Protein AF-A0A2V8XMR5-F1 (afdb_monomer)

Nearest PDB structures (foldseek):
  4r8u-assembly2_B  TM=9.596E-01  e=1.317E+00  Escherichia coli K-12
  4f4x-assembly1_A  TM=8.959E-01  e=1.141E+00  Sulfolobus acidocaldarius DSM 639
  4f50-assembly1_A  TM=9.075E-01  e=2.023E+00  Sulfolobus acidocaldarius DSM 639
  5c5j-assembly1_F  TM=9.616E-01  e=2.334E+00  Escherichia coli
  8qma-assembly1_D  TM=6.186E-01  e=1.753E+00  Sinapis alba

Foldseek 3Di:
DDFDQAAFPCVDPPCPPVNSVVCVVVVRTGNVSVVVDDDPDDDDPVDDDDPVRDDD

Structure (mmCIF, N/CA/C/O backbone):
data_AF-A0A2V8XMR5-F1
#
_entry.id   AF-A0A2V8XMR5-F1
#
loop_
_atom_site.group_PDB
_atom_site.id
_atom_site.type_symbol
_atom_site.label_atom_id
_atom_site.label_alt_id
_atom_site.label_comp_id
_atom_site.label_asym_id
_atom_site.label_entity_id
_atom_site.label_seq_id
_atom_site.pdbx_PDB_ins_code
_atom_site.Cartn_x
_atom_site.Cartn_y
_atom_site.Cartn_z
_atom_site.occupancy
_atom_site.B_iso_or_equiv
_atom_site.auth_seq_id
_atom_site.auth_comp_id
_atom_site.auth_asym_id
_atom_site.auth_atom_id
_atom_site.pdbx_PDB_model_num
ATOM 1 N N . MET A 1 1 ? 9.701 14.130 -12.171 1.00 61.06 1 MET A N 1
ATOM 2 C CA . MET A 1 1 ? 9.885 13.282 -13.365 1.00 61.06 1 MET A CA 1
ATOM 3 C C . MET A 1 1 ? 8.581 12.555 -13.630 1.00 61.06 1 MET A C 1
ATOM 5 O O . MET A 1 1 ? 7.986 12.114 -12.649 1.00 61.06 1 MET A O 1
ATOM 9 N N . PRO A 1 2 ? 8.113 12.453 -14.881 1.00 73.69 2 PRO A N 1
ATOM 10 C CA . PRO A 1 2 ? 6.985 11.583 -15.189 1.00 73.69 2 PRO A CA 1
ATOM 11 C C . PRO A 1 2 ? 7.391 10.129 -14.911 1.00 73.69 2 PRO A C 1
ATOM 13 O O . PRO A 1 2 ? 8.450 9.689 -15.355 1.00 73.69 2 PRO A O 1
ATOM 16 N N . MET A 1 3 ? 6.588 9.413 -14.125 1.00 81.50 3 MET A N 1
ATOM 17 C CA . MET A 1 3 ? 6.760 7.976 -13.900 1.00 81.50 3 MET A CA 1
ATOM 18 C C . MET A 1 3 ? 6.016 7.215 -14.999 1.00 81.50 3 MET A C 1
ATOM 20 O O . MET A 1 3 ? 4.862 7.520 -15.288 1.00 81.50 3 MET A O 1
ATOM 24 N N . SER A 1 4 ? 6.693 6.247 -15.613 1.00 92.69 4 SER A N 1
ATOM 25 C CA . SER A 1 4 ? 6.113 5.295 -16.568 1.00 92.69 4 SER A CA 1
ATOM 26 C C . SER A 1 4 ? 5.485 4.109 -15.827 1.00 92.69 4 SER A C 1
ATOM 28 O O . SER A 1 4 ? 5.934 3.769 -14.733 1.00 92.69 4 SER A O 1
ATOM 30 N N . LEU A 1 5 ? 4.516 3.421 -16.433 1.00 93.25 5 LEU A N 1
ATOM 31 C CA . LE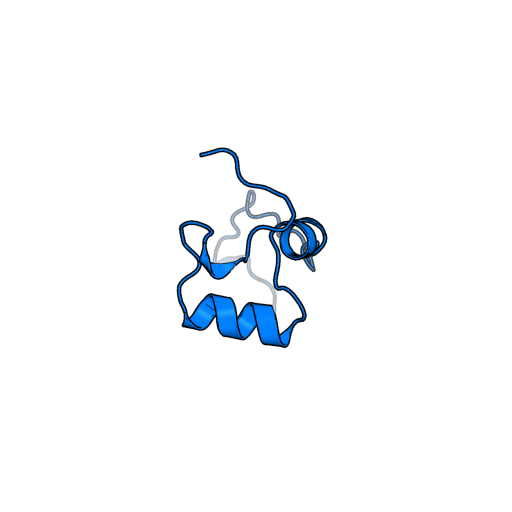U A 1 5 ? 3.973 2.158 -15.913 1.00 93.25 5 LEU A CA 1
ATOM 32 C C . LEU A 1 5 ? 5.043 1.060 -15.794 1.00 93.25 5 LEU A C 1
ATOM 34 O O . LEU A 1 5 ? 5.056 0.309 -14.825 1.00 93.25 5 LEU A O 1
ATOM 38 N N . SER A 1 6 ? 6.025 1.065 -16.698 1.00 94.81 6 SER A N 1
ATOM 39 C CA . SER A 1 6 ? 7.178 0.157 -16.676 1.00 94.81 6 SER A CA 1
ATOM 40 C C . SER A 1 6 ? 8.242 0.498 -15.622 1.00 94.81 6 SER A C 1
ATOM 42 O O . SER A 1 6 ? 9.278 -0.161 -15.556 1.00 94.81 6 SER A O 1
ATOM 44 N N . THR A 1 7 ? 8.033 1.540 -14.811 1.00 94.81 7 THR A N 1
ATOM 45 C CA . THR A 1 7 ? 8.998 1.942 -13.778 1.00 94.81 7 THR A CA 1
ATOM 46 C C . THR A 1 7 ? 9.117 0.854 -12.716 1.00 94.81 7 THR A C 1
ATOM 48 O O . THR A 1 7 ? 8.107 0.414 -12.175 1.00 94.81 7 THR A O 1
ATOM 51 N N . GLU A 1 8 ? 10.344 0.462 -12.367 1.00 95.00 8 GLU A N 1
ATOM 52 C CA . GLU A 1 8 ? 10.583 -0.507 -11.295 1.00 95.00 8 GLU A CA 1
ATOM 53 C C . GLU A 1 8 ? 10.083 0.001 -9.932 1.00 95.00 8 GLU A C 1
ATOM 55 O O . GLU A 1 8 ? 10.344 1.147 -9.547 1.00 95.00 8 GLU A O 1
ATOM 60 N N . VAL A 1 9 ? 9.455 -0.8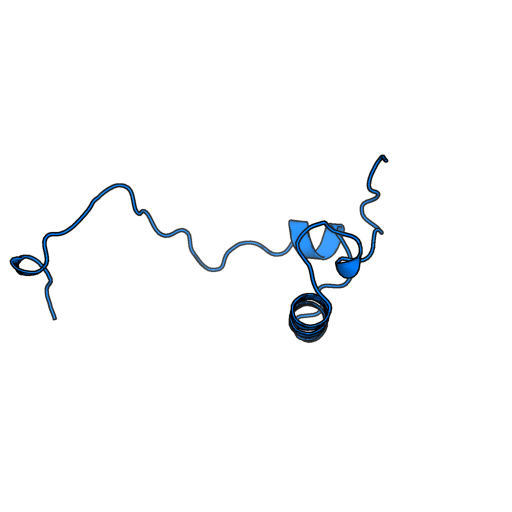73 -9.137 1.00 94.62 9 VAL A N 1
ATOM 61 C CA . VAL A 1 9 ? 8.876 -0.496 -7.833 1.00 94.62 9 VAL A CA 1
ATOM 62 C C . VAL A 1 9 ? 9.886 0.089 -6.843 1.00 94.62 9 VAL A C 1
ATOM 64 O O . VAL A 1 9 ? 9.518 0.945 -6.043 1.00 94.62 9 VAL A O 1
ATOM 67 N N . ARG A 1 10 ? 11.171 -0.287 -6.910 1.00 93.50 10 ARG A N 1
ATOM 68 C CA . ARG A 1 10 ? 12.232 0.279 -6.046 1.00 93.50 10 ARG A CA 1
ATOM 69 C C . ARG A 1 10 ? 12.504 1.770 -6.279 1.00 93.50 10 ARG A C 1
ATOM 71 O O . ARG A 1 10 ? 13.091 2.422 -5.422 1.00 93.50 10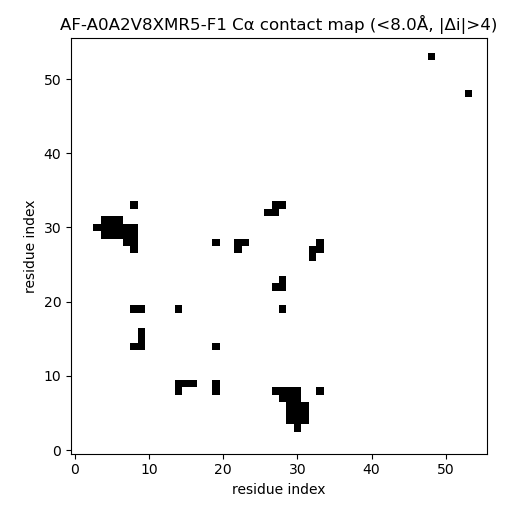 ARG A O 1
ATOM 78 N N . MET A 1 11 ? 12.112 2.304 -7.437 1.00 92.69 11 MET A N 1
ATOM 79 C CA . MET A 1 11 ? 12.282 3.721 -7.780 1.00 92.69 11 MET A CA 1
ATOM 80 C C . MET A 1 11 ? 11.167 4.589 -7.179 1.00 92.69 11 MET A C 1
ATOM 82 O O . MET A 1 11 ? 11.260 5.819 -7.183 1.00 92.69 11 MET A O 1
ATOM 86 N N . ILE A 1 12 ? 10.113 3.962 -6.646 1.00 92.19 12 ILE A N 1
ATOM 87 C CA . ILE A 1 12 ? 8.996 4.641 -5.998 1.00 92.19 12 ILE A CA 1
ATOM 88 C C . ILE A 1 12 ? 9.435 5.101 -4.606 1.00 92.19 12 ILE A C 1
ATOM 90 O O . ILE A 1 12 ? 9.905 4.323 -3.771 1.00 92.19 12 ILE A O 1
ATOM 94 N N . LYS A 1 13 ? 9.237 6.390 -4.320 1.00 92.00 13 LYS A N 1
ATOM 95 C CA . LYS A 1 13 ? 9.535 6.972 -3.008 1.00 92.00 13 LYS A CA 1
ATOM 96 C C . LYS A 1 13 ? 8.805 6.199 -1.900 1.00 92.00 13 LYS A C 1
ATOM 98 O O . LYS A 1 13 ? 7.584 6.101 -1.907 1.00 92.00 13 LYS A O 1
ATOM 103 N N . GLY A 1 14 ? 9.560 5.705 -0.916 1.00 90.88 14 GLY A N 1
ATOM 104 C CA . GLY A 1 14 ? 9.029 4.925 0.211 1.00 90.88 14 GLY A CA 1
ATOM 105 C C . GLY A 1 14 ? 9.140 3.404 0.047 1.00 90.88 14 GLY A C 1
ATOM 106 O O . GLY A 1 14 ? 8.898 2.674 1.017 1.00 90.88 14 GLY A O 1
ATOM 107 N N . VAL A 1 15 ? 9.567 2.918 -1.123 1.00 94.44 15 VAL A N 1
ATOM 108 C CA . VAL A 1 15 ? 9.914 1.511 -1.357 1.00 94.44 15 VAL A CA 1
ATOM 109 C C . VAL A 1 15 ? 11.423 1.334 -1.175 1.00 94.44 15 VAL A C 1
ATOM 111 O O . VAL A 1 15 ? 12.215 1.542 -2.085 1.00 94.44 15 VAL A O 1
ATOM 114 N N . GLY A 1 16 ? 11.830 0.980 0.046 1.00 94.56 16 GLY A N 1
ATOM 115 C CA . GLY A 1 16 ? 13.213 0.591 0.337 1.00 94.56 16 GLY A CA 1
ATOM 116 C C . GLY A 1 16 ? 13.543 -0.827 -0.157 1.00 94.56 16 GLY A C 1
ATOM 117 O O . GLY A 1 16 ? 12.634 -1.565 -0.545 1.00 94.56 16 GLY A O 1
ATOM 118 N N . PRO A 1 17 ? 14.816 -1.256 -0.071 1.00 94.56 17 PRO A N 1
ATOM 119 C CA . PRO A 1 17 ? 15.275 -2.543 -0.606 1.00 94.56 17 PRO A CA 1
ATOM 120 C C . PRO A 1 17 ? 14.500 -3.745 -0.045 1.00 94.56 17 PRO A C 1
ATOM 122 O O . PRO A 1 17 ? 14.048 -4.587 -0.811 1.00 94.56 17 PRO A O 1
ATOM 125 N N . GLN A 1 18 ? 14.237 -3.770 1.266 1.00 96.25 18 GLN A N 1
ATOM 126 C CA . GLN A 1 18 ? 13.469 -4.853 1.899 1.00 96.25 18 GLN A CA 1
ATOM 127 C C . GLN A 1 18 ? 12.027 -4.948 1.374 1.00 96.25 18 GLN A C 1
ATOM 129 O O . GLN A 1 18 ? 11.495 -6.035 1.172 1.00 96.25 18 GLN A O 1
ATOM 134 N N . ARG A 1 19 ? 11.373 -3.801 1.138 1.00 95.44 19 ARG A N 1
ATOM 135 C CA . ARG A 1 19 ? 10.006 -3.773 0.596 1.00 95.44 19 ARG A CA 1
ATOM 136 C C . ARG A 1 19 ? 9.986 -4.189 -0.869 1.00 95.44 19 ARG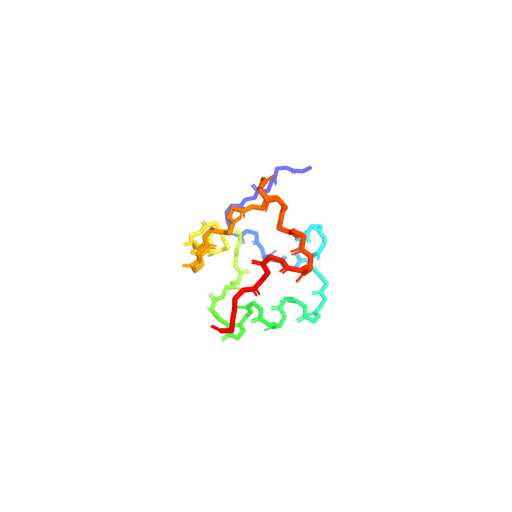 A C 1
ATOM 138 O O . ARG A 1 19 ? 9.073 -4.901 -1.265 1.00 95.44 19 ARG A O 1
ATOM 145 N N . ALA A 1 20 ? 10.979 -3.765 -1.650 1.00 95.75 20 ALA A N 1
ATOM 146 C CA . ALA A 1 20 ? 11.114 -4.168 -3.045 1.00 95.75 20 ALA A CA 1
ATOM 147 C C . ALA A 1 20 ? 11.270 -5.691 -3.176 1.00 95.75 20 ALA A C 1
ATOM 149 O O . ALA A 1 20 ? 10.619 -6.294 -4.021 1.00 95.75 20 ALA A O 1
ATOM 150 N N . GLU A 1 21 ? 12.059 -6.321 -2.303 1.00 96.94 21 GLU A N 1
ATOM 151 C CA . GLU A 1 21 ? 12.222 -7.778 -2.282 1.00 96.94 21 GLU A CA 1
ATOM 152 C C . GLU A 1 21 ? 10.921 -8.504 -1.907 1.00 96.94 21 GLU A C 1
ATOM 154 O O . GLU A 1 21 ? 10.526 -9.454 -2.582 1.00 96.94 21 GLU A O 1
ATOM 159 N N . LEU A 1 22 ? 10.195 -8.016 -0.895 1.00 96.12 22 LEU A N 1
ATOM 160 C CA . LEU A 1 22 ? 8.893 -8.575 -0.516 1.00 96.12 22 LEU A CA 1
ATOM 161 C C . LEU A 1 22 ? 7.856 -8.467 -1.648 1.00 96.12 22 LEU A C 1
ATOM 163 O O . LEU A 1 22 ? 7.080 -9.396 -1.864 1.00 96.12 22 LEU A O 1
ATOM 167 N N . LEU A 1 23 ? 7.834 -7.339 -2.362 1.00 95.62 23 LEU A N 1
ATOM 168 C CA . LEU A 1 23 ? 6.963 -7.132 -3.522 1.00 95.62 23 LEU A CA 1
ATOM 169 C C . LEU A 1 23 ? 7.347 -8.068 -4.676 1.00 95.62 23 LEU A C 1
ATOM 171 O O . LEU A 1 23 ? 6.471 -8.717 -5.248 1.00 95.62 23 LEU A O 1
ATOM 175 N N . ALA A 1 24 ? 8.644 -8.231 -4.946 1.00 96.06 24 ALA A N 1
ATOM 176 C CA . ALA A 1 24 ? 9.143 -9.146 -5.969 1.00 96.06 24 ALA A CA 1
ATOM 177 C C . ALA A 1 24 ? 8.761 -10.609 -5.678 1.00 96.06 24 ALA A C 1
ATOM 179 O O . ALA A 1 24 ? 8.358 -11.329 -6.588 1.00 96.06 24 ALA A O 1
ATOM 180 N N . GLN A 1 25 ? 8.783 -11.040 -4.410 1.00 96.75 25 GLN A N 1
ATOM 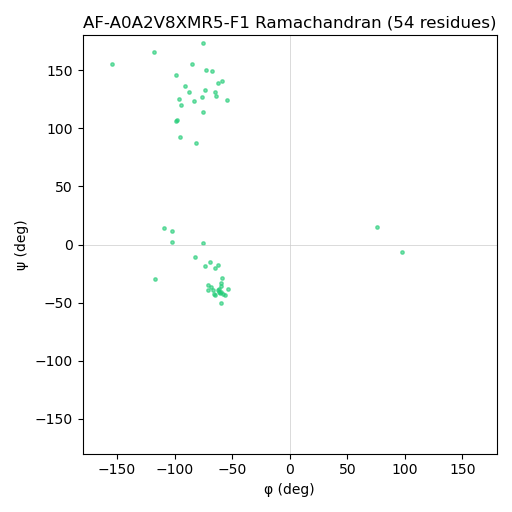181 C CA . GLN A 1 25 ? 8.297 -12.371 -4.004 1.00 96.75 25 GLN A CA 1
ATOM 182 C C . GLN A 1 25 ? 6.798 -12.586 -4.282 1.00 96.75 25 GLN A C 1
ATOM 184 O O . GLN A 1 25 ? 6.330 -13.724 -4.293 1.00 96.75 25 GLN A O 1
ATOM 189 N N . ARG A 1 26 ? 6.029 -11.512 -4.495 1.00 94.25 26 ARG A N 1
ATOM 190 C CA . ARG A 1 26 ? 4.608 -11.541 -4.876 1.00 94.25 26 ARG A CA 1
ATOM 191 C C . ARG A 1 26 ? 4.382 -11.258 -6.362 1.00 94.25 26 ARG A C 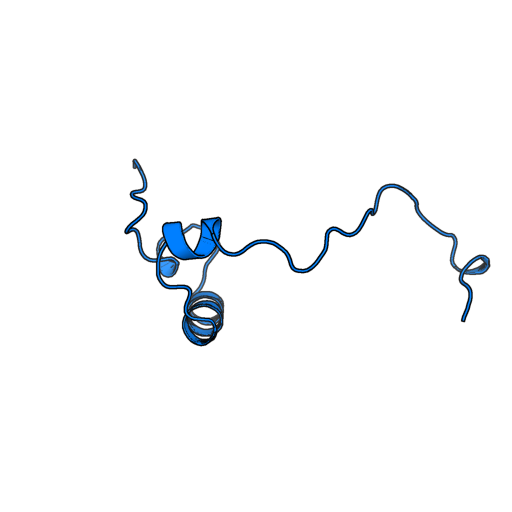1
ATOM 193 O O . ARG A 1 26 ? 3.239 -11.069 -6.760 1.00 94.25 26 ARG A O 1
ATOM 200 N N . GLY A 1 27 ? 5.447 -11.251 -7.167 1.00 95.56 27 GLY A N 1
ATOM 201 C CA . GLY A 1 27 ? 5.392 -10.993 -8.607 1.00 95.56 27 GLY A CA 1
ATOM 202 C C . GLY A 1 27 ? 5.189 -9.523 -8.974 1.00 95.56 27 GLY A C 1
ATOM 203 O O . GLY A 1 27 ? 4.832 -9.231 -10.108 1.00 95.56 27 GLY A O 1
ATOM 204 N N . ILE A 1 28 ? 5.390 -8.596 -8.032 1.00 97.19 28 ILE A N 1
ATOM 205 C CA . ILE A 1 28 ? 5.202 -7.159 -8.249 1.00 97.19 28 ILE A CA 1
ATOM 206 C C . ILE A 1 28 ? 6.569 -6.528 -8.522 1.00 97.19 28 ILE A C 1
ATOM 208 O O . ILE A 1 28 ? 7.376 -6.360 -7.603 1.00 97.19 28 ILE A O 1
ATOM 212 N N . HIS A 1 29 ? 6.828 -6.162 -9.777 1.00 96.62 29 HIS A N 1
ATOM 213 C CA . HIS A 1 29 ? 8.118 -5.617 -10.213 1.00 96.62 29 HIS A CA 1
ATOM 214 C C . HIS A 1 29 ? 8.012 -4.183 -10.732 1.00 96.62 29 HIS A C 1
ATOM 216 O O . HIS A 1 29 ? 8.958 -3.401 -10.598 1.00 96.62 29 HIS A O 1
ATOM 222 N N . THR A 1 30 ? 6.862 -3.820 -11.287 1.00 96.94 30 THR A N 1
ATOM 223 C CA . THR A 1 30 ? 6.620 -2.533 -11.934 1.00 96.94 30 THR A CA 1
ATOM 224 C C . THR A 1 30 ? 5.523 -1.732 -11.238 1.00 96.94 30 THR A C 1
ATOM 226 O O . THR A 1 30 ? 4.761 -2.243 -10.412 1.00 96.94 30 THR A O 1
ATOM 229 N N . LEU A 1 31 ? 5.443 -0.442 -11.564 1.00 95.12 31 LEU A N 1
ATOM 230 C CA . LEU A 1 31 ? 4.348 0.418 -11.127 1.00 95.12 31 LEU A CA 1
ATOM 231 C C . LEU A 1 31 ? 2.992 -0.108 -11.620 1.00 95.12 31 LEU A C 1
ATOM 233 O O . LEU A 1 31 ? 2.012 -0.014 -10.887 1.00 95.12 31 LEU A O 1
ATOM 237 N N . GLU A 1 32 ? 2.938 -0.676 -12.824 1.00 96.38 32 GLU A N 1
ATOM 238 C CA . GLU A 1 32 ? 1.737 -1.317 -13.364 1.00 96.38 32 GLU A CA 1
ATOM 239 C C . GLU A 1 32 ? 1.263 -2.478 -12.488 1.00 96.38 32 GLU A C 1
ATOM 241 O O . GLU A 1 32 ? 0.108 -2.483 -12.057 1.00 96.38 32 GLU A O 1
ATOM 246 N N . ASP A 1 33 ? 2.171 -3.395 -12.137 1.00 96.62 33 ASP A N 1
ATOM 247 C CA . ASP A 1 33 ? 1.860 -4.532 -11.262 1.00 96.62 33 ASP A CA 1
ATOM 248 C C . ASP A 1 33 ? 1.319 -4.050 -9.911 1.00 96.62 33 ASP A C 1
ATOM 250 O O . ASP A 1 33 ? 0.346 -4.587 -9.383 1.00 96.62 33 ASP A O 1
ATOM 254 N N . LEU A 1 34 ? 1.937 -3.004 -9.353 1.00 94.19 34 LEU A N 1
ATOM 255 C CA . LEU A 1 34 ? 1.555 -2.454 -8.057 1.00 94.19 34 LEU A CA 1
ATOM 256 C C . LEU A 1 34 ? 0.166 -1.805 -8.090 1.00 94.19 34 LEU A C 1
ATOM 258 O O . LEU A 1 34 ? -0.586 -1.940 -7.129 1.00 94.19 34 LEU A O 1
ATOM 262 N N . LEU A 1 35 ? -0.180 -1.108 -9.176 1.00 94.12 35 LEU A N 1
ATOM 263 C CA . LEU A 1 35 ? -1.506 -0.510 -9.362 1.00 94.12 35 LEU A CA 1
ATOM 264 C C . LEU A 1 35 ? -2.585 -1.573 -9.605 1.00 94.12 35 LEU A C 1
ATOM 266 O O . LEU A 1 35 ? -3.717 -1.405 -9.151 1.00 94.12 35 LEU A O 1
ATOM 270 N N . GLY A 1 36 ? -2.238 -2.664 -10.293 1.00 94.94 36 GLY A N 1
ATOM 271 C CA . GLY A 1 36 ? -3.120 -3.812 -10.506 1.00 94.94 36 GLY A CA 1
ATOM 272 C C . GLY A 1 36 ? -3.316 -4.683 -9.259 1.00 94.94 36 GLY A C 1
ATOM 273 O O . GLY A 1 36 ? -4.286 -5.438 -9.182 1.00 94.94 36 GLY A O 1
ATOM 274 N N . TYR A 1 37 ? -2.431 -4.572 -8.265 1.00 94.31 37 TYR A N 1
ATOM 275 C CA . TYR A 1 37 ? -2.501 -5.343 -7.027 1.00 94.31 37 TYR A CA 1
ATOM 276 C C . TYR A 1 37 ? -3.488 -4.725 -6.026 1.00 94.31 37 TYR A C 1
ATOM 278 O O . TYR A 1 37 ? -3.136 -3.917 -5.162 1.00 94.31 37 TYR A O 1
ATOM 286 N N . LEU A 1 38 ? -4.757 -5.115 -6.149 1.00 93.62 38 LEU A N 1
ATOM 287 C CA . LEU A 1 38 ? -5.836 -4.597 -5.310 1.00 93.62 38 LEU A CA 1
ATOM 288 C C . LEU A 1 38 ? -5.704 -5.035 -3.836 1.00 93.62 38 LEU A C 1
ATOM 290 O O . LEU A 1 38 ? -5.219 -6.133 -3.545 1.00 93.62 38 LEU A O 1
ATOM 294 N N . PRO A 1 39 ? -6.177 -4.212 -2.880 1.00 93.00 39 PRO A N 1
ATOM 295 C CA . PRO A 1 39 ? -6.211 -4.592 -1.473 1.00 93.00 39 PRO A CA 1
ATOM 296 C C . PRO A 1 39 ? -7.041 -5.857 -1.238 1.00 93.00 39 PRO A C 1
ATOM 298 O O . PRO A 1 39 ? -8.128 -6.006 -1.789 1.00 93.00 39 PRO A O 1
ATOM 301 N N . PHE A 1 40 ? -6.571 -6.730 -0.341 1.00 92.19 40 PHE A N 1
ATOM 302 C CA . PHE A 1 40 ? -7.328 -7.917 0.080 1.00 92.19 40 PHE A CA 1
ATOM 303 C C . PHE A 1 40 ? -8.682 -7.552 0.709 1.00 92.19 40 PHE A C 1
ATOM 305 O O . PHE A 1 40 ? -9.691 -8.205 0.458 1.00 92.19 40 PHE A O 1
ATOM 312 N N . ARG A 1 41 ? -8.698 -6.501 1.538 1.00 95.81 41 ARG A N 1
ATOM 313 C CA . ARG A 1 41 ? -9.910 -5.918 2.117 1.00 95.81 41 ARG A CA 1
ATOM 314 C C . ARG A 1 41 ? -9.690 -4.452 2.458 1.00 95.81 41 ARG A C 1
ATOM 316 O O . ARG A 1 41 ? -8.565 -4.046 2.754 1.00 95.81 41 ARG A O 1
ATOM 323 N N . TYR A 1 42 ? -10.778 -3.696 2.493 1.00 94.06 42 TYR A N 1
ATOM 324 C CA . TYR A 1 42 ? -10.808 -2.360 3.075 1.00 94.06 42 TYR A CA 1
ATOM 325 C C . TYR A 1 42 ? -11.317 -2.468 4.511 1.00 94.06 42 TYR A C 1
ATOM 327 O O . TYR A 1 42 ? -12.374 -3.043 4.757 1.00 94.06 42 TYR A O 1
ATOM 335 N N . GLU A 1 43 ? -10.550 -1.947 5.463 1.00 91.75 43 GLU A N 1
ATOM 336 C CA . GLU A 1 43 ? -10.992 -1.822 6.850 1.00 91.75 43 GLU A CA 1
ATOM 337 C C . GLU A 1 43 ? -11.571 -0.428 7.062 1.00 91.75 43 GLU A C 1
ATOM 339 O O . GLU A 1 43 ? -10.858 0.566 6.908 1.00 91.75 43 GLU A O 1
ATOM 344 N N . ASP A 1 44 ? -12.846 -0.355 7.441 1.00 91.75 44 ASP A N 1
ATOM 345 C CA . ASP A 1 44 ? -13.436 0.896 7.905 1.00 91.75 44 ASP A CA 1
ATOM 346 C C . ASP A 1 44 ? -12.946 1.194 9.330 1.00 91.75 44 ASP A C 1
ATOM 348 O O . ASP A 1 44 ? -13.231 0.459 10.276 1.00 91.75 44 ASP A O 1
ATOM 352 N N . ARG A 1 45 ? -12.177 2.279 9.469 1.00 91.56 45 ARG A N 1
ATOM 353 C CA . ARG A 1 45 ? -11.628 2.764 10.745 1.00 91.56 45 ARG A CA 1
ATOM 354 C C . ARG A 1 45 ? -12.289 4.058 11.226 1.00 91.56 45 ARG A C 1
ATOM 356 O O . ARG A 1 45 ? -11.750 4.715 12.112 1.00 91.56 45 ARG A O 1
ATOM 363 N N . ILE A 1 46 ? -13.428 4.442 10.649 1.00 95.81 46 ILE A N 1
ATOM 364 C CA . ILE A 1 46 ? -14.183 5.641 11.046 1.00 95.81 46 ILE A CA 1
ATOM 365 C C . ILE A 1 46 ? -14.781 5.460 12.4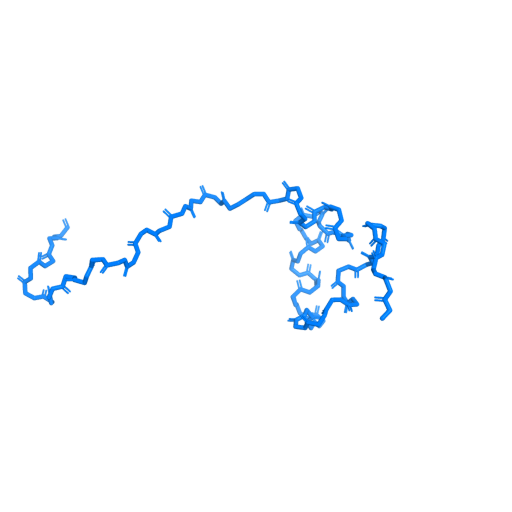48 1.00 95.81 46 ILE A C 1
ATOM 367 O O . ILE A 1 46 ? -14.822 6.400 13.242 1.00 95.81 46 ILE A O 1
ATOM 371 N N . HIS A 1 47 ? -15.216 4.242 12.774 1.00 89.25 47 HIS A N 1
ATOM 372 C CA . HIS A 1 47 ? -15.918 3.940 14.016 1.00 89.25 47 HIS A CA 1
ATOM 373 C C . HIS A 1 47 ? -14.977 3.355 15.071 1.00 89.25 47 HIS A C 1
ATOM 375 O O . HIS A 1 47 ? -14.564 2.197 15.002 1.00 89.25 47 HIS A O 1
ATOM 381 N N . PHE A 1 48 ? -14.665 4.152 16.091 1.00 91.06 48 PHE A N 1
ATOM 382 C CA . PHE A 1 48 ? -13.869 3.700 17.229 1.00 91.06 48 PHE A CA 1
ATOM 383 C C . PHE A 1 48 ? -14.748 2.978 18.255 1.00 91.06 48 PHE A C 1
ATOM 385 O O . PHE A 1 48 ? -15.701 3.551 18.782 1.00 91.06 48 PHE A O 1
ATOM 392 N N . SER A 1 49 ? -14.391 1.736 18.581 1.00 90.25 49 SER A N 1
ATOM 393 C CA . SER A 1 49 ? -15.003 0.985 19.684 1.00 90.25 49 SER A CA 1
ATOM 394 C C . SER A 1 49 ? -14.223 1.225 20.974 1.00 90.25 49 SER A C 1
ATOM 396 O O . SER A 1 49 ? -12.989 1.217 20.966 1.00 90.25 49 SER A O 1
ATOM 398 N N . LYS A 1 50 ? -14.911 1.441 22.103 1.00 93.31 50 LYS A N 1
ATOM 399 C CA . LYS A 1 50 ? -14.226 1.491 23.403 1.00 93.31 50 LYS A CA 1
ATOM 400 C C . LYS A 1 50 ? -13.800 0.079 23.779 1.00 93.31 50 LYS A C 1
ATOM 402 O O . LYS A 1 50 ? -14.493 -0.881 23.470 1.00 93.31 50 LYS A O 1
ATOM 407 N N . VAL A 1 51 ? -12.708 -0.035 24.532 1.00 93.56 51 VAL A N 1
ATOM 408 C CA . VAL A 1 51 ? -12.164 -1.335 24.966 1.00 93.56 51 VAL A CA 1
ATOM 409 C C . VAL A 1 51 ? -13.217 -2.199 25.670 1.00 93.56 51 VAL A C 1
ATOM 411 O O . VAL A 1 51 ? -13.280 -3.399 25.442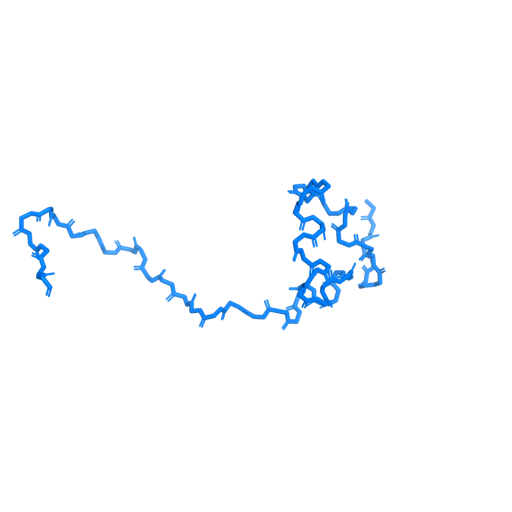 1.00 93.56 51 VAL A O 1
ATOM 414 N N . LYS A 1 52 ? -14.088 -1.579 26.476 1.00 95.69 52 LYS A N 1
ATOM 415 C CA . LYS A 1 52 ? -15.163 -2.276 27.197 1.00 95.69 52 LYS A CA 1
ATOM 416 C C . LYS A 1 52 ? -16.289 -2.829 26.306 1.00 95.69 52 LYS A C 1
ATOM 418 O O . LYS A 1 52 ? -17.087 -3.616 26.797 1.00 95.69 52 LYS A O 1
ATOM 423 N N . ASP A 1 53 ? -16.374 -2.389 25.051 1.00 93.62 53 ASP A N 1
ATOM 424 C CA . ASP A 1 53 ? -17.450 -2.739 24.117 1.00 93.62 53 ASP A CA 1
ATOM 425 C C . ASP A 1 53 ? -16.995 -3.812 23.096 1.00 93.62 53 ASP A C 1
ATOM 427 O O . ASP A 1 53 ? -17.761 -4.192 22.213 1.00 93.62 53 ASP A O 1
ATOM 431 N N . ILE A 1 54 ? -15.750 -4.303 23.199 1.00 92.75 54 ILE A N 1
ATOM 432 C CA . ILE A 1 54 ? -15.190 -5.342 22.319 1.00 92.75 54 ILE A 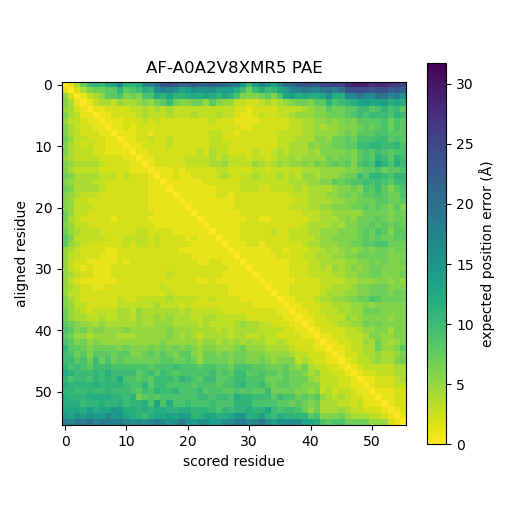CA 1
ATOM 433 C C . ILE A 1 54 ? -15.804 -6.704 22.679 1.00 92.75 54 ILE A C 1
ATOM 435 O O . ILE A 1 54 ? -15.849 -7.072 23.853 1.00 92.75 54 ILE A O 1
ATOM 439 N N . GLN A 1 55 ? -16.249 -7.462 21.672 1.00 87.06 55 GLN A N 1
ATOM 440 C CA . GLN A 1 55 ? -16.754 -8.830 21.839 1.00 87.06 55 GLN A CA 1
ATOM 441 C C . GLN A 1 55 ? -15.673 -9.875 21.484 1.00 87.06 55 GLN A C 1
ATOM 443 O O . GLN A 1 55 ? -14.859 -9.581 20.604 1.00 87.06 55 GLN A O 1
ATOM 448 N N . PRO A 1 56 ? -15.639 -11.043 22.165 1.00 81.81 56 PRO A N 1
ATOM 449 C CA . PRO A 1 56 ? -14.694 -12.131 21.884 1.00 81.81 56 PRO A CA 1
ATOM 450 C C . PRO A 1 56 ? -14.858 -12.764 20.499 1.00 81.81 56 PRO A C 1
ATOM 452 O O . PRO A 1 56 ? -16.017 -12.889 20.041 1.00 81.81 56 PRO A O 1
#

Secondary structure (DSSP, 8-state):
-PPPTT-BGGGSTT--HHHHHHHHTTT--BHHHHHH---S-----SSPPPGGG---

Sequence (56 aa):
MPMSLSTEVRMIKGVGPQRAELLAQRGIHTLEDLLGYLPFRYEDRIHFSKVKDIQP

Radius of gyration: 16.94 Å; Cα contacts (8 Å, |Δi|>4): 34; chains: 1; bounding box: 33×26×44 Å

Solvent-accessible surface area (backbone atoms only — not comparable to full-atom values): 3742 Å² total; per-residue (Å²): 129,91,81,56,55,83,36,50,42,57,77,42,92,91,35,48,73,72,52,34,52,58,34,44,78,71,73,34,54,25,43,47,45,52,70,69,58,70,75,95,69,87,81,86,76,86,75,83,77,56,82,89,73,65,78,135

pLDDT: mean 92.67, std 5.88, range [61.06, 97.19]

Mean predicted aligned error: 5.12 Å